Protein AF-A0A7S0L2D3-F1 (afdb_monomer_lite)

Secondary structure (DSSP, 8-state):
----PPP------------TT--EEEEEE-TTS-EEEEETTS-EEEEEEEEEEETTEEEEEEEEEE-S-HHHHHHHHHHHHHHS----EEEEEEETTTTEEEEEETT-EEEEEE--TTS---EEEEEEE-

pLDDT: mean 90.32, std 10.02, range [46.34, 98.44]

Structure (mmCIF, N/CA/C/O backbone):
data_AF-A0A7S0L2D3-F1
#
_entry.id   AF-A0A7S0L2D3-F1
#
loop_
_atom_site.group_PDB
_atom_site.id
_atom_site.type_symbol
_atom_site.label_atom_id
_atom_site.label_alt_id
_atom_site.label_comp_id
_atom_site.label_asym_id
_atom_site.label_entity_id
_atom_site.label_seq_id
_atom_site.pdbx_PDB_ins_code
_atom_site.Cartn_x
_atom_site.Cartn_y
_atom_site.Cartn_z
_atom_site.occupancy
_atom_site.B_iso_or_equiv
_atom_site.auth_seq_id
_atom_site.auth_comp_id
_atom_site.auth_asym_id
_atom_site.auth_atom_id
_atom_site.pdbx_PDB_model_num
ATOM 1 N N . GLU A 1 1 ? -43.409 -7.067 -0.674 1.00 46.34 1 GLU A N 1
ATOM 2 C CA . GLU A 1 1 ? -42.570 -6.628 0.458 1.00 46.34 1 GLU A CA 1
ATOM 3 C C . GLU A 1 1 ? -41.409 -5.848 -0.132 1.00 46.34 1 GLU A C 1
ATOM 5 O O . GLU A 1 1 ? -40.739 -6.359 -1.021 1.00 46.34 1 GLU A O 1
ATOM 10 N N . GLY A 1 2 ? -41.349 -4.551 0.170 1.00 52.16 2 GLY A N 1
ATOM 11 C CA . GLY A 1 2 ? -40.521 -3.585 -0.552 1.00 52.16 2 GLY A CA 1
ATOM 12 C C . GLY A 1 2 ? -39.049 -3.715 -0.184 1.00 52.16 2 GLY A C 1
ATOM 13 O O . GLY A 1 2 ? -38.714 -3.786 0.992 1.00 52.16 2 GLY A O 1
ATOM 14 N N . ASN A 1 3 ? -38.192 -3.745 -1.200 1.00 60.91 3 ASN A N 1
ATOM 15 C CA . ASN A 1 3 ? -36.746 -3.676 -1.053 1.00 60.91 3 ASN A CA 1
ATOM 16 C C . ASN A 1 3 ? -36.384 -2.262 -0.571 1.00 60.91 3 ASN A C 1
ATOM 18 O O . ASN A 1 3 ? -36.368 -1.321 -1.367 1.00 60.91 3 ASN A O 1
ATOM 22 N N . GLU A 1 4 ? -36.194 -2.095 0.736 1.00 70.94 4 GLU A N 1
ATOM 23 C CA . GLU A 1 4 ? -35.686 -0.859 1.324 1.00 70.94 4 GLU A CA 1
ATOM 24 C C . GLU A 1 4 ? -34.256 -0.670 0.802 1.00 70.94 4 GLU A C 1
ATOM 26 O O . GLU A 1 4 ? -33.350 -1.439 1.124 1.00 70.94 4 GLU A O 1
ATOM 31 N N . LEU A 1 5 ? -34.069 0.283 -0.115 1.00 73.69 5 LEU A N 1
ATOM 32 C CA . LEU A 1 5 ? -32.747 0.614 -0.636 1.00 73.69 5 LEU A CA 1
ATOM 33 C C . LEU A 1 5 ? -31.887 1.055 0.550 1.00 73.69 5 LEU A C 1
ATOM 35 O O . LEU A 1 5 ? -32.225 2.034 1.212 1.00 73.69 5 LEU A O 1
ATOM 39 N N . ALA A 1 6 ? -30.800 0.329 0.817 1.00 80.94 6 ALA A N 1
ATOM 40 C CA . ALA A 1 6 ? -29.853 0.699 1.859 1.00 80.94 6 ALA A CA 1
ATOM 41 C C . ALA A 1 6 ? -29.413 2.158 1.647 1.00 80.94 6 ALA A C 1
ATOM 43 O O . ALA A 1 6 ? -28.873 2.504 0.592 1.00 80.94 6 ALA A O 1
ATOM 44 N N . SER A 1 7 ? -29.683 3.021 2.627 1.00 89.88 7 SER A N 1
ATOM 45 C CA . SER A 1 7 ? -29.253 4.415 2.593 1.00 89.88 7 SER A CA 1
ATOM 46 C C . SER A 1 7 ? -27.736 4.486 2.763 1.00 89.88 7 SER A C 1
ATOM 48 O O . SER A 1 7 ? -27.175 3.869 3.668 1.00 89.88 7 SER A O 1
ATOM 50 N N . LEU A 1 8 ? -27.061 5.231 1.884 1.00 91.06 8 LEU A N 1
ATOM 51 C CA . LEU A 1 8 ? -25.625 5.487 1.976 1.00 91.06 8 LEU A CA 1
ATOM 52 C C . LEU A 1 8 ? -25.390 6.873 2.581 1.00 91.06 8 LEU A C 1
ATOM 54 O O . LEU A 1 8 ? -25.565 7.880 1.896 1.00 91.06 8 LEU A O 1
ATOM 58 N N . ASP A 1 9 ? -24.940 6.908 3.835 1.00 94.00 9 ASP A N 1
ATOM 59 C CA . ASP A 1 9 ? -24.582 8.147 4.527 1.00 94.00 9 ASP A CA 1
ATOM 60 C C . ASP A 1 9 ? -23.069 8.393 4.468 1.00 94.00 9 ASP A C 1
ATOM 62 O O . ASP A 1 9 ? -22.263 7.599 4.960 1.00 94.00 9 ASP A O 1
ATOM 66 N N . ILE A 1 10 ? -22.669 9.521 3.881 1.00 94.81 10 ILE A N 1
ATOM 67 C CA . ILE A 1 10 ? -21.263 9.897 3.694 1.00 94.81 10 ILE A CA 1
ATOM 68 C C . ILE A 1 10 ? -20.897 10.999 4.688 1.00 94.81 10 ILE A C 1
ATOM 70 O O . ILE A 1 10 ? -21.539 12.046 4.729 1.00 94.81 10 ILE A O 1
ATOM 74 N N . HIS A 1 11 ? -19.826 10.779 5.451 1.00 95.12 11 HIS A N 1
ATOM 75 C CA . HIS A 1 11 ? -19.330 11.723 6.449 1.00 95.12 11 HIS A CA 1
ATOM 76 C C . HIS A 1 11 ? -17.885 12.115 6.149 1.00 95.12 11 HIS A C 1
ATOM 78 O O . HIS A 1 11 ? -17.019 11.258 5.964 1.00 95.12 11 HIS A O 1
ATOM 84 N N . GLU A 1 12 ? -17.604 13.417 6.148 1.00 94.06 12 GLU A N 1
ATOM 85 C CA . GLU A 1 12 ? -16.234 13.906 6.050 1.00 94.06 12 GLU A CA 1
ATOM 86 C C . GLU A 1 12 ? -15.462 13.581 7.337 1.00 94.06 12 GLU A C 1
ATOM 88 O O . GLU A 1 12 ? -15.832 13.984 8.441 1.00 94.06 12 GLU A O 1
ATOM 93 N N . THR A 1 13 ? -14.354 12.852 7.201 1.00 92.81 13 THR A N 1
ATOM 94 C CA . THR A 1 13 ? -13.538 12.430 8.348 1.00 92.81 13 THR A CA 1
ATOM 95 C C . THR A 1 13 ? -12.480 13.462 8.737 1.00 92.81 13 THR A C 1
ATOM 97 O O . THR A 1 13 ? -11.975 13.434 9.861 1.00 92.81 13 THR A O 1
ATOM 100 N N . GLY A 1 14 ? -12.124 14.379 7.831 1.00 93.50 14 GLY A N 1
ATOM 101 C CA . GLY A 1 14 ? -11.027 15.336 7.996 1.00 93.50 14 GLY A CA 1
ATOM 102 C C . GLY A 1 14 ? -9.623 14.711 7.974 1.00 93.50 14 GLY A C 1
ATOM 103 O O . GLY A 1 14 ? -8.656 15.391 8.311 1.00 93.50 14 GLY A O 1
ATOM 104 N N . PHE A 1 15 ? -9.481 13.428 7.618 1.00 96.00 15 PHE A N 1
ATOM 105 C CA . PHE A 1 15 ? -8.170 12.820 7.380 1.00 96.00 15 PHE A CA 1
ATOM 106 C C . PHE A 1 15 ? -7.670 13.193 5.988 1.00 96.00 15 PHE A C 1
ATOM 108 O O . PHE A 1 15 ? -8.330 12.917 4.991 1.00 96.00 15 PHE A O 1
ATOM 115 N N . SER A 1 16 ? -6.484 13.795 5.915 1.00 95.06 16 SER A N 1
ATOM 116 C CA . SER A 1 16 ? -5.866 14.177 4.648 1.00 95.06 16 SER A CA 1
ATOM 117 C C . SER A 1 16 ? -4.347 14.144 4.752 1.00 95.06 16 SER A C 1
ATOM 119 O O . SER A 1 16 ? -3.780 14.456 5.799 1.00 95.06 16 SER A O 1
ATOM 121 N N . VAL A 1 17 ? -3.698 13.757 3.659 1.00 96.75 17 VAL A N 1
ATOM 122 C CA . VAL A 1 17 ? -2.250 13.826 3.476 1.00 96.75 17 VAL A CA 1
ATOM 123 C C . VAL A 1 17 ? -1.960 14.148 2.014 1.00 96.75 17 VAL A C 1
ATOM 125 O O . VAL A 1 17 ? -2.689 13.711 1.123 1.00 96.75 17 VAL A O 1
ATOM 128 N N . ALA A 1 18 ? -0.908 14.924 1.761 1.00 96.19 18 ALA A N 1
ATOM 129 C CA . ALA A 1 18 ? -0.506 15.256 0.404 1.00 96.19 18 ALA A CA 1
ATOM 130 C C . ALA A 1 18 ? -0.094 13.995 -0.376 1.00 96.19 18 ALA A C 1
ATOM 132 O O . ALA A 1 18 ? 0.530 13.073 0.160 1.00 96.19 18 ALA A O 1
ATOM 133 N N . SER A 1 19 ? -0.409 13.970 -1.671 1.00 93.56 19 SER A N 1
ATOM 134 C CA . SER A 1 19 ? 0.092 12.938 -2.579 1.00 93.56 19 SER A CA 1
ATOM 135 C C . SER A 1 19 ? 1.544 13.181 -2.996 1.00 93.56 19 SER A C 1
ATOM 137 O O . SER A 1 19 ? 2.157 12.278 -3.551 1.00 93.56 19 SER A O 1
ATOM 139 N N . ASP A 1 20 ? 2.127 14.340 -2.676 1.00 92.88 20 ASP A N 1
ATOM 140 C CA . ASP A 1 20 ? 3.495 14.745 -3.039 1.00 92.88 20 ASP A CA 1
ATOM 141 C C . ASP A 1 20 ? 3.772 14.614 -4.548 1.00 92.88 20 ASP A C 1
ATOM 143 O O . ASP A 1 20 ? 4.805 14.092 -4.956 1.00 92.88 20 ASP A O 1
ATOM 147 N N . ASN A 1 21 ? 2.816 15.048 -5.380 1.00 90.31 21 ASN A N 1
ATOM 148 C CA . ASN A 1 21 ? 2.828 14.923 -6.847 1.00 90.31 21 ASN A CA 1
ATOM 149 C C . ASN A 1 21 ? 2.851 13.483 -7.392 1.00 90.31 21 ASN A C 1
ATOM 151 O O . ASN A 1 21 ? 2.983 13.290 -8.600 1.00 90.31 21 ASN A O 1
ATOM 155 N N . VAL A 1 22 ? 2.669 12.473 -6.540 1.00 91.19 22 VAL A N 1
ATOM 156 C CA . VAL A 1 22 ? 2.497 11.087 -6.982 1.00 91.19 22 VAL A CA 1
ATOM 157 C C . VAL A 1 22 ? 1.070 10.901 -7.484 1.00 91.19 22 VAL A C 1
ATOM 159 O O . VAL A 1 22 ? 0.107 11.191 -6.767 1.00 91.19 22 VAL A O 1
ATOM 162 N N . ASN A 1 23 ? 0.921 10.372 -8.696 1.00 93.25 23 ASN A N 1
ATOM 163 C CA . ASN A 1 23 ? -0.372 9.900 -9.173 1.00 93.25 23 ASN A CA 1
ATOM 164 C C . ASN A 1 23 ? -0.633 8.521 -8.551 1.00 93.25 23 ASN A C 1
ATOM 166 O O . ASN A 1 23 ? -0.113 7.516 -9.036 1.00 93.25 23 ASN A O 1
ATOM 170 N N . LEU A 1 24 ? -1.369 8.486 -7.437 1.00 95.50 24 LEU A N 1
ATOM 171 C CA . LEU A 1 24 ? -1.781 7.245 -6.777 1.00 95.50 24 LEU A CA 1
ATOM 172 C C . LEU A 1 24 ? -2.888 6.582 -7.603 1.00 95.50 24 LEU A C 1
ATOM 174 O O . LEU A 1 24 ? -3.932 7.187 -7.832 1.00 95.50 24 LEU A O 1
ATOM 178 N N . ILE A 1 25 ? -2.664 5.344 -8.038 1.00 94.88 25 ILE A N 1
ATOM 179 C CA . ILE A 1 25 ? -3.529 4.666 -9.015 1.00 94.88 25 ILE A CA 1
ATOM 180 C C . ILE A 1 25 ? -4.387 3.556 -8.408 1.00 94.88 25 ILE A C 1
ATOM 182 O O . ILE A 1 25 ? -5.437 3.227 -8.957 1.00 94.88 25 ILE A O 1
ATOM 186 N N . LYS A 1 26 ? -3.962 2.969 -7.283 1.00 97.38 26 LYS A N 1
ATOM 187 C CA . LYS A 1 26 ? -4.700 1.895 -6.614 1.00 97.38 26 LYS A CA 1
ATOM 188 C C . LYS A 1 26 ? -4.532 1.967 -5.104 1.00 97.38 26 LYS A C 1
ATOM 190 O O . LYS A 1 26 ? -3.474 2.348 -4.600 1.00 97.38 26 LYS A O 1
ATOM 195 N N . ALA A 1 27 ? -5.589 1.577 -4.398 1.00 97.75 27 ALA A N 1
ATOM 196 C CA . ALA A 1 27 ? -5.608 1.395 -2.957 1.00 97.75 27 ALA A CA 1
ATOM 197 C C . ALA A 1 27 ? -6.322 0.084 -2.605 1.00 97.75 27 ALA A C 1
ATOM 199 O O . ALA A 1 27 ? -7.312 -0.271 -3.246 1.00 97.75 27 ALA A O 1
ATOM 200 N N . VAL A 1 28 ? -5.835 -0.621 -1.585 1.00 98.25 28 VAL A N 1
ATOM 201 C CA . VAL A 1 28 ? -6.485 -1.812 -1.017 1.00 98.25 28 VAL A CA 1
ATOM 202 C C . VAL A 1 28 ? -6.517 -1.719 0.503 1.00 98.25 28 VAL A C 1
ATOM 204 O O . VAL A 1 28 ? -5.578 -1.217 1.122 1.00 98.25 28 VAL A O 1
ATOM 207 N N . GLY A 1 29 ? -7.613 -2.192 1.094 1.00 97.12 29 GLY A N 1
ATOM 208 C CA . GLY A 1 29 ? -7.810 -2.239 2.540 1.00 97.12 29 GLY A CA 1
ATOM 209 C C . GLY A 1 29 ? -7.626 -3.650 3.098 1.00 97.12 29 GLY A C 1
ATOM 210 O O . GLY A 1 29 ? -7.981 -4.622 2.433 1.00 97.12 29 GLY A O 1
ATOM 211 N N . SER A 1 30 ? -7.106 -3.765 4.319 1.00 95.94 30 SER A N 1
ATOM 212 C CA . SER A 1 30 ? -7.152 -5.005 5.101 1.00 95.94 30 SER A CA 1
ATOM 213 C C . SER A 1 30 ? -8.422 -5.085 5.950 1.00 95.94 30 SER A C 1
ATOM 215 O O . SER A 1 30 ? -9.063 -4.073 6.236 1.00 95.94 30 SER A O 1
ATOM 217 N N . GLY A 1 31 ? -8.742 -6.288 6.437 1.00 92.50 31 GLY A N 1
ATOM 218 C CA . GLY A 1 31 ? -9.802 -6.477 7.435 1.00 92.50 31 GLY A CA 1
ATOM 219 C C . GLY A 1 31 ? -9.536 -5.757 8.767 1.00 92.50 31 GLY A C 1
ATOM 220 O O . GLY A 1 31 ? -10.483 -5.464 9.490 1.00 92.50 31 GLY A O 1
ATOM 221 N N . SER A 1 32 ? -8.274 -5.420 9.070 1.00 92.62 32 SER A N 1
ATOM 222 C CA . SER A 1 32 ? -7.890 -4.608 10.237 1.00 92.62 32 SER A CA 1
ATOM 223 C C . SER A 1 32 ? -7.969 -3.093 9.994 1.00 92.62 32 SER A C 1
ATOM 225 O O . SER A 1 32 ? -7.723 -2.309 10.907 1.00 92.62 32 SER A O 1
ATOM 227 N N . GLY A 1 33 ? -8.335 -2.657 8.782 1.00 94.75 33 GLY A N 1
ATOM 228 C CA . GLY A 1 33 ? -8.452 -1.241 8.419 1.00 94.75 33 GLY A CA 1
ATOM 229 C C . GLY A 1 33 ? -7.156 -0.602 7.913 1.00 94.75 33 GLY A C 1
ATOM 230 O O . GLY A 1 33 ? -7.121 0.599 7.659 1.00 94.75 33 GLY A O 1
ATOM 231 N N . ARG A 1 34 ? -6.078 -1.368 7.716 1.00 97.25 34 ARG A N 1
ATOM 232 C CA . ARG A 1 34 ? -4.859 -0.846 7.077 1.00 97.25 34 ARG A CA 1
ATOM 233 C C . ARG A 1 34 ? -5.143 -0.537 5.613 1.00 97.25 34 ARG A C 1
ATOM 235 O O . ARG A 1 34 ? -5.856 -1.290 4.957 1.00 97.25 34 ARG A O 1
ATOM 2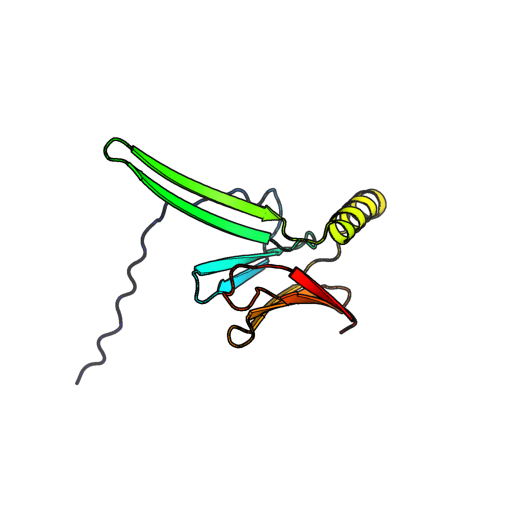42 N N . ILE A 1 35 ? -4.557 0.537 5.090 1.00 98.00 35 ILE A N 1
ATOM 243 C CA . ILE A 1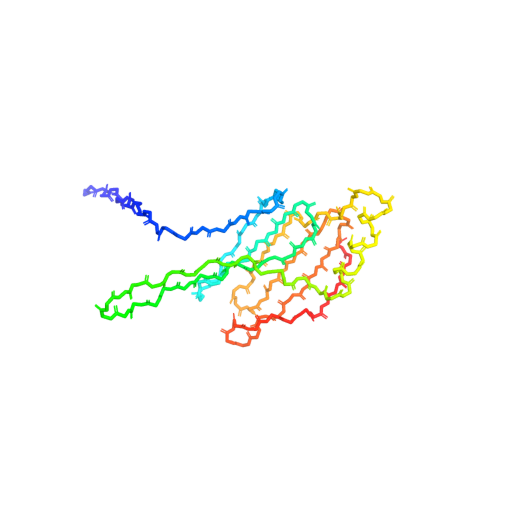 35 ? -4.732 0.952 3.694 1.00 98.00 35 ILE A CA 1
ATOM 244 C C . ILE A 1 35 ? -3.364 0.992 3.022 1.00 98.00 35 ILE A C 1
ATOM 246 O O . ILE A 1 35 ? -2.491 1.769 3.416 1.00 98.00 35 ILE A O 1
ATOM 250 N N . PHE A 1 36 ? -3.192 0.180 1.984 1.00 98.44 36 PHE A N 1
ATOM 251 C CA . PHE A 1 36 ? -2.011 0.188 1.126 1.00 98.44 36 PHE A CA 1
ATOM 252 C C . PHE A 1 36 ? -2.331 0.884 -0.184 1.00 98.44 36 PHE A C 1
ATOM 254 O O . PHE A 1 36 ? -3.441 0.758 -0.695 1.00 98.44 36 PHE A O 1
ATOM 261 N N . MET A 1 37 ? -1.365 1.618 -0.725 1.00 98.19 37 MET A N 1
ATOM 262 C CA . MET A 1 37 ? -1.533 2.404 -1.944 1.00 98.19 37 MET A CA 1
ATOM 263 C C . MET A 1 37 ? -0.294 2.290 -2.824 1.00 98.19 37 MET A C 1
ATOM 265 O O . MET A 1 37 ? 0.816 2.095 -2.322 1.00 98.19 37 MET A O 1
ATOM 269 N N . CYS A 1 38 ? -0.471 2.467 -4.125 1.00 96.50 38 CYS A N 1
ATOM 270 C CA . CYS A 1 38 ? 0.624 2.539 -5.083 1.00 96.50 38 CYS A CA 1
ATOM 271 C C . CYS A 1 38 ? 0.367 3.619 -6.134 1.00 96.50 38 CYS A C 1
ATOM 273 O O . CYS A 1 38 ? -0.769 4.071 -6.316 1.00 96.50 38 CYS A O 1
ATOM 275 N N . GLY A 1 39 ? 1.430 4.044 -6.811 1.00 92.38 39 GLY A N 1
ATOM 276 C CA . GLY A 1 39 ? 1.363 5.087 -7.822 1.00 92.38 39 GLY A CA 1
ATOM 277 C C . GLY A 1 39 ? 2.383 4.927 -8.940 1.00 92.38 39 GLY A C 1
ATOM 278 O O . GLY A 1 39 ? 3.113 3.937 -9.038 1.00 92.38 39 GLY A O 1
ATOM 279 N N . ASN A 1 40 ? 2.429 5.953 -9.785 1.00 91.19 40 ASN A N 1
ATOM 280 C CA . ASN A 1 40 ? 3.323 6.034 -10.939 1.00 91.19 40 ASN A CA 1
ATOM 281 C C . ASN A 1 40 ? 4.811 6.239 -10.601 1.00 91.19 40 ASN A C 1
ATOM 283 O O . ASN A 1 40 ? 5.629 6.345 -11.507 1.00 91.19 40 ASN A O 1
ATOM 287 N N . ASP A 1 41 ? 5.162 6.306 -9.320 1.00 89.25 41 ASP A N 1
ATOM 288 C CA . ASP A 1 41 ? 6.522 6.515 -8.822 1.00 89.25 41 ASP A CA 1
ATOM 289 C C . ASP A 1 41 ? 7.233 5.213 -8.416 1.00 89.25 41 ASP A C 1
ATOM 291 O O . ASP A 1 41 ? 8.372 5.248 -7.948 1.00 89.25 41 ASP A O 1
ATOM 295 N N . GLY A 1 42 ? 6.563 4.069 -8.575 1.00 89.69 42 GLY A N 1
ATOM 296 C CA . GLY A 1 42 ? 7.127 2.757 -8.263 1.00 89.69 42 GLY A CA 1
ATOM 297 C C . GLY A 1 42 ? 7.200 2.433 -6.773 1.00 89.69 42 GLY A C 1
ATOM 298 O O . GLY A 1 42 ? 7.840 1.455 -6.386 1.00 89.69 42 GLY A O 1
ATOM 299 N N . PHE A 1 43 ? 6.556 3.224 -5.908 1.00 92.94 43 PHE A N 1
ATOM 300 C CA . PHE A 1 43 ? 6.603 3.001 -4.467 1.00 92.94 43 PHE A CA 1
ATOM 301 C C . PHE A 1 43 ? 5.311 2.412 -3.899 1.00 92.94 43 PHE A C 1
ATOM 303 O O . PHE A 1 43 ? 4.194 2.817 -4.220 1.00 92.94 43 PHE A O 1
ATOM 310 N N . LEU A 1 44 ? 5.491 1.466 -2.972 1.00 96.06 44 LEU A N 1
ATOM 311 C CA . LEU A 1 44 ? 4.436 0.979 -2.094 1.00 96.06 44 LEU A CA 1
ATOM 312 C C . LEU A 1 44 ? 4.294 1.929 -0.901 1.00 96.06 44 LEU A C 1
ATOM 314 O O . LEU A 1 44 ? 5.263 2.202 -0.182 1.00 96.06 44 LEU A O 1
ATOM 318 N N . TYR A 1 45 ? 3.069 2.371 -0.649 1.00 97.31 45 TYR A N 1
ATOM 319 C CA . TYR A 1 45 ? 2.701 3.245 0.454 1.00 97.31 45 TYR A CA 1
ATOM 320 C C . TYR A 1 45 ? 1.714 2.574 1.403 1.00 97.31 45 TYR A C 1
ATOM 322 O O . TYR A 1 45 ? 0.927 1.718 1.011 1.00 97.31 45 TYR A O 1
ATOM 330 N N . GLU A 1 46 ? 1.724 3.019 2.653 1.00 97.94 46 GLU A N 1
ATOM 331 C CA . GLU A 1 46 ? 0.677 2.739 3.631 1.00 97.94 46 GLU A CA 1
ATOM 332 C C . GLU A 1 46 ? 0.134 4.062 4.176 1.00 97.94 46 GLU A C 1
ATOM 334 O O . GLU A 1 46 ? 0.914 4.938 4.573 1.00 97.94 46 GLU A O 1
ATOM 339 N N . LEU A 1 47 ? -1.191 4.213 4.178 1.00 97.94 47 LEU A N 1
ATOM 340 C CA . LEU A 1 47 ? -1.874 5.353 4.775 1.00 97.94 47 LEU A CA 1
ATOM 341 C C . LEU A 1 47 ? -2.137 5.053 6.250 1.00 97.94 47 LEU A C 1
ATOM 343 O O . LEU A 1 47 ? -2.998 4.248 6.597 1.00 97.94 47 LEU A O 1
ATOM 347 N N . LEU A 1 48 ? -1.381 5.708 7.122 1.00 97.62 48 LEU A N 1
ATOM 348 C CA . LEU A 1 48 ? -1.556 5.612 8.563 1.00 97.62 48 LEU A CA 1
ATOM 349 C C . LEU A 1 48 ? -2.479 6.732 9.017 1.00 97.62 48 LEU A C 1
ATOM 351 O O . LEU A 1 48 ? -2.151 7.902 8.832 1.00 97.62 48 LEU A O 1
ATOM 355 N N . TYR A 1 49 ? -3.596 6.386 9.641 1.00 96.94 49 TYR A N 1
ATOM 356 C CA . TYR A 1 49 ? -4.542 7.354 10.177 1.00 96.94 49 TYR A CA 1
ATOM 357 C C . TYR A 1 49 ? -4.873 7.018 11.631 1.00 96.94 49 TYR A C 1
ATOM 359 O O . TYR A 1 49 ? -4.974 5.853 12.009 1.00 96.94 49 TYR A O 1
ATOM 367 N N . SER A 1 50 ? -5.006 8.035 12.479 1.00 95.44 50 SER A N 1
ATOM 368 C CA . SER A 1 50 ? -5.433 7.837 13.866 1.00 95.44 50 SER A CA 1
ATOM 369 C C . SER A 1 50 ? -6.109 9.075 14.438 1.00 95.44 50 SER A C 1
ATOM 371 O O . SER A 1 50 ? -5.794 10.206 14.064 1.00 95.44 50 SER A O 1
ATOM 373 N N . GLN A 1 51 ? -7.031 8.861 15.373 1.00 93.75 51 GLN A N 1
ATOM 374 C CA . GLN A 1 51 ? -7.681 9.920 16.132 1.00 93.75 51 GLN A CA 1
ATOM 375 C C . GLN A 1 51 ? -7.468 9.670 17.621 1.00 93.75 51 GLN A C 1
ATOM 377 O O . GLN A 1 51 ? -7.887 8.649 18.157 1.00 93.75 51 GLN A O 1
ATOM 382 N N . LEU A 1 52 ? -6.839 10.628 18.293 1.00 92.12 52 LEU A N 1
ATOM 383 C CA . LEU A 1 52 ? -6.668 10.629 19.737 1.00 92.12 52 LEU A CA 1
ATOM 384 C C . LEU A 1 52 ? -7.558 11.714 20.341 1.00 92.12 52 LEU A C 1
ATOM 386 O O . LEU A 1 52 ? -7.248 12.904 20.256 1.00 92.12 52 LEU A O 1
ATOM 390 N N . ALA A 1 53 ? -8.665 11.299 20.953 1.00 90.38 53 ALA A N 1
ATOM 391 C CA . ALA A 1 53 ? -9.534 12.189 21.710 1.00 90.38 53 ALA A CA 1
ATOM 392 C C . ALA A 1 53 ? -8.997 12.364 23.139 1.00 90.38 53 ALA A C 1
ATOM 394 O O . ALA A 1 53 ? -8.763 11.397 23.862 1.00 90.38 53 ALA A O 1
ATOM 395 N N . ARG A 1 54 ? -8.808 13.614 23.552 1.00 89.94 54 ARG A N 1
ATOM 396 C CA . ARG A 1 54 ? -8.521 14.035 24.929 1.00 89.94 54 ARG A CA 1
ATOM 397 C C . ARG A 1 54 ? -9.648 14.964 25.364 1.00 89.94 54 ARG A C 1
ATOM 399 O O . ARG A 1 54 ? -10.266 15.612 24.524 1.00 89.94 54 ARG A O 1
ATOM 406 N N . TRP A 1 55 ? -9.896 15.079 26.667 1.00 91.44 55 TRP A N 1
ATOM 407 C CA . TRP A 1 55 ? -11.051 15.846 27.153 1.00 91.44 55 TRP A CA 1
ATOM 408 C C . TRP A 1 55 ? -11.047 17.331 26.751 1.00 91.44 55 TRP A C 1
ATOM 410 O O . TRP A 1 55 ? -12.113 17.923 26.646 1.00 91.44 55 TRP A O 1
ATOM 420 N N . TRP A 1 56 ? -9.879 17.923 26.479 1.00 91.75 56 TRP A N 1
ATOM 421 C CA . TRP A 1 56 ? -9.753 19.303 25.990 1.00 91.75 56 TRP A CA 1
ATOM 422 C C . TRP A 1 56 ? -9.444 19.425 24.490 1.00 91.75 56 TRP A C 1
ATOM 424 O O . TRP A 1 56 ? -9.413 20.539 23.975 1.00 91.75 56 TRP A O 1
ATOM 434 N N . HIS A 1 57 ? -9.130 18.333 23.785 1.00 89.62 57 HIS A N 1
ATOM 435 C CA . HIS A 1 57 ? -8.661 18.409 22.397 1.00 89.62 57 HIS A CA 1
ATOM 436 C C . HIS A 1 57 ? -8.721 17.059 21.685 1.00 89.62 57 HIS A C 1
ATOM 438 O O . HIS A 1 57 ? -8.376 16.030 22.260 1.00 89.62 57 HIS A O 1
ATOM 444 N N . THR A 1 58 ? -9.049 17.066 20.395 1.00 88.94 58 THR A N 1
ATOM 445 C CA . THR A 1 58 ? -8.951 15.882 19.534 1.00 88.94 58 THR A CA 1
ATOM 446 C C . THR A 1 58 ? -7.826 16.067 18.527 1.00 88.94 58 THR A C 1
ATOM 448 O O . THR A 1 58 ? -7.852 17.006 17.739 1.00 88.94 58 THR A O 1
ATOM 451 N N . THR A 1 59 ? -6.853 15.159 18.521 1.00 90.38 59 THR A N 1
ATOM 452 C CA . THR A 1 59 ? -5.766 15.157 17.535 1.00 90.38 59 THR A CA 1
ATOM 453 C C . THR A 1 59 ? -6.044 14.106 16.472 1.00 90.38 59 THR A C 1
ATOM 455 O O . THR A 1 59 ? -6.197 12.930 16.797 1.00 90.38 59 THR A O 1
ATOM 458 N N . LYS A 1 60 ? -6.080 14.515 15.203 1.00 93.38 60 LYS A N 1
ATOM 459 C CA . LYS A 1 60 ? -6.132 13.609 14.051 1.00 93.38 60 LYS A CA 1
ATOM 460 C C . LYS A 1 60 ? -4.756 13.556 13.398 1.00 93.38 60 LYS A C 1
ATOM 462 O O . LYS A 1 60 ? -4.115 14.590 13.232 1.00 93.38 60 LYS A O 1
ATOM 467 N N . THR A 1 61 ? -4.299 12.364 13.037 1.00 95.31 61 THR A N 1
ATOM 468 C CA . THR A 1 61 ? -3.069 12.167 12.265 1.00 95.31 61 THR A CA 1
ATOM 469 C C . THR A 1 61 ? -3.391 11.384 11.003 1.00 95.31 61 THR A C 1
ATOM 471 O O . THR A 1 61 ? -4.222 10.479 11.036 1.00 95.31 61 THR A O 1
ATOM 474 N N . CYS A 1 62 ? -2.767 11.766 9.893 1.00 96.94 62 CYS A N 1
ATOM 475 C CA . CYS A 1 62 ? -2.860 11.083 8.611 1.00 96.94 62 CYS A CA 1
ATOM 476 C C . CYS A 1 62 ? -1.493 11.194 7.932 1.00 96.94 62 CYS A C 1
ATOM 478 O O . CYS A 1 62 ? -0.991 12.300 7.730 1.00 96.94 62 CYS A O 1
ATOM 480 N N . VAL A 1 63 ? -0.845 10.065 7.659 1.00 97.12 63 VAL A N 1
ATOM 481 C CA . VAL A 1 63 ? 0.533 10.012 7.164 1.00 97.12 63 VAL A CA 1
ATOM 482 C C . VAL A 1 63 ? 0.632 8.993 6.039 1.00 97.12 63 VAL A C 1
ATOM 484 O O . VAL A 1 63 ? 0.304 7.823 6.219 1.00 97.12 63 VAL A O 1
ATOM 487 N N . LYS A 1 64 ? 1.167 9.422 4.895 1.00 96.62 64 LYS A N 1
ATOM 488 C CA . LYS A 1 64 ? 1.558 8.550 3.787 1.00 96.62 64 LYS A CA 1
ATOM 489 C C . LYS A 1 64 ? 2.969 8.029 4.057 1.00 96.62 64 LYS A C 1
ATOM 491 O O . LYS A 1 64 ? 3.949 8.763 3.937 1.00 96.62 64 LYS A O 1
ATOM 496 N N . ARG A 1 65 ? 3.097 6.763 4.449 1.00 96.00 65 ARG A N 1
ATOM 497 C CA . ARG A 1 65 ? 4.389 6.142 4.775 1.00 96.00 65 ARG A CA 1
ATOM 498 C C . ARG A 1 65 ? 4.889 5.300 3.607 1.00 96.00 65 ARG A C 1
ATOM 500 O O . ARG A 1 65 ? 4.241 4.329 3.237 1.00 96.00 65 ARG A O 1
ATOM 507 N N . ASN A 1 66 ? 6.069 5.614 3.068 1.00 94.38 66 ASN A N 1
ATOM 508 C CA . ASN A 1 66 ? 6.718 4.762 2.065 1.00 94.38 66 ASN A CA 1
ATOM 509 C C . ASN A 1 66 ? 7.195 3.449 2.718 1.00 94.38 66 ASN A C 1
ATOM 511 O O . ASN A 1 66 ? 7.991 3.453 3.666 1.00 94.38 66 ASN A O 1
ATOM 515 N N . ARG A 1 67 ? 6.685 2.328 2.211 1.00 94.75 67 ARG A N 1
ATOM 516 C CA . ARG A 1 67 ? 6.934 0.962 2.682 1.00 94.75 67 ARG A CA 1
ATOM 517 C C . ARG A 1 67 ? 7.791 0.129 1.723 1.00 94.75 67 ARG A C 1
ATOM 519 O O . ARG A 1 67 ? 8.079 -1.033 2.008 1.00 94.75 67 ARG A O 1
ATOM 526 N N . SER A 1 68 ? 8.267 0.732 0.641 1.00 89.94 68 SER A N 1
ATOM 527 C CA . SER A 1 68 ? 9.164 0.099 -0.325 1.00 89.94 68 SER A CA 1
ATOM 528 C C . SER A 1 68 ? 10.476 -0.340 0.333 1.00 89.94 68 SER A C 1
ATOM 530 O O . SER A 1 68 ? 10.981 0.294 1.281 1.00 89.94 68 SER A O 1
ATOM 532 N N . ARG A 1 69 ? 11.079 -1.426 -0.173 1.00 85.12 69 ARG A N 1
ATOM 533 C CA . ARG A 1 69 ? 12.351 -1.919 0.374 1.00 85.12 69 ARG A CA 1
ATOM 534 C C . ARG A 1 69 ? 13.417 -0.834 0.250 1.00 85.12 69 ARG A C 1
ATOM 536 O O . ARG A 1 69 ? 13.402 -0.027 -0.673 1.00 85.12 69 ARG A O 1
ATOM 543 N N . LYS A 1 70 ? 14.379 -0.812 1.177 1.00 80.25 70 LYS A N 1
ATOM 544 C CA . LYS A 1 70 ? 15.497 0.151 1.118 1.00 80.25 70 LYS A CA 1
ATOM 545 C C . LYS A 1 70 ? 16.266 0.052 -0.204 1.00 80.25 70 LYS A C 1
ATOM 547 O O . LYS A 1 70 ? 16.618 1.078 -0.768 1.00 80.25 70 LYS A O 1
ATOM 552 N N . ARG A 1 71 ? 16.485 -1.176 -0.693 1.00 75.44 71 ARG A N 1
ATOM 553 C CA . ARG A 1 71 ? 17.130 -1.433 -1.986 1.00 75.44 71 ARG A CA 1
ATOM 554 C C . ARG A 1 71 ? 16.328 -0.838 -3.139 1.00 75.44 71 ARG A C 1
ATOM 556 O O . ARG A 1 71 ? 16.909 -0.158 -3.967 1.00 75.44 71 ARG A O 1
ATOM 563 N N . ASP A 1 72 ? 15.018 -1.051 -3.151 1.00 76.50 72 ASP A N 1
ATOM 564 C CA . ASP A 1 72 ? 14.158 -0.570 -4.233 1.00 76.50 72 ASP A CA 1
ATOM 565 C C . ASP A 1 72 ? 14.092 0.964 -4.205 1.00 76.50 72 ASP A C 1
ATOM 567 O O . ASP A 1 72 ? 14.254 1.607 -5.231 1.00 76.50 72 ASP A O 1
ATOM 571 N N . ARG A 1 73 ? 14.032 1.580 -3.015 1.00 80.06 73 ARG A N 1
ATOM 572 C CA . ARG A 1 73 ? 14.198 3.038 -2.861 1.00 80.06 73 ARG A CA 1
ATOM 573 C C . ARG A 1 73 ? 15.518 3.556 -3.423 1.00 80.06 73 ARG A C 1
ATOM 575 O O . ARG A 1 73 ? 15.520 4.580 -4.095 1.00 80.06 73 ARG A O 1
ATOM 582 N N . ALA A 1 74 ? 16.626 2.864 -3.161 1.00 80.81 74 ALA A N 1
ATOM 583 C CA . ALA A 1 74 ? 17.923 3.231 -3.720 1.00 80.81 74 ALA A CA 1
ATOM 584 C C . ALA A 1 74 ? 17.953 3.062 -5.248 1.00 80.81 74 ALA A C 1
ATOM 586 O O . ALA A 1 74 ? 18.454 3.941 -5.941 1.00 80.81 74 ALA A O 1
ATOM 587 N N . TYR A 1 75 ? 17.377 1.977 -5.772 1.00 78.88 75 TYR A N 1
ATOM 588 C CA . TYR A 1 75 ? 17.248 1.745 -7.210 1.00 78.88 75 TYR A CA 1
ATOM 589 C C . TYR A 1 75 ? 16.437 2.855 -7.880 1.00 78.88 75 TYR A C 1
ATOM 591 O O . TYR A 1 75 ? 16.933 3.483 -8.808 1.00 78.88 75 TYR A O 1
ATOM 599 N N . HIS A 1 76 ? 15.247 3.162 -7.364 1.00 74.81 76 HIS A N 1
ATOM 600 C CA . HIS A 1 76 ? 14.400 4.223 -7.900 1.00 74.81 76 HIS A CA 1
ATOM 601 C C . HIS A 1 76 ? 15.060 5.600 -7.796 1.00 74.81 76 HIS A C 1
ATOM 603 O O . HIS A 1 76 ? 14.958 6.361 -8.744 1.00 74.81 76 HIS A O 1
ATOM 609 N N . PHE A 1 77 ? 15.800 5.900 -6.721 1.00 78.25 77 PHE A N 1
ATOM 610 C CA . PHE A 1 77 ? 16.573 7.145 -6.618 1.00 78.25 77 PHE A CA 1
ATOM 611 C C . PHE A 1 77 ? 17.645 7.259 -7.715 1.00 78.25 77 PHE A C 1
ATOM 613 O O . PHE A 1 77 ? 17.789 8.306 -8.347 1.00 78.25 77 PHE A O 1
ATOM 620 N N . VAL A 1 78 ? 18.385 6.175 -7.972 1.00 78.44 78 VAL A N 1
ATOM 621 C CA . VAL A 1 78 ? 19.403 6.146 -9.033 1.00 78.44 78 VAL A CA 1
ATOM 622 C C . VAL A 1 78 ? 18.748 6.226 -10.413 1.00 78.44 78 VAL A C 1
ATOM 624 O O . VAL A 1 78 ? 19.188 7.009 -11.248 1.00 78.44 78 VAL A O 1
ATOM 627 N N . MET A 1 79 ? 17.677 5.471 -10.657 1.00 72.94 79 MET A N 1
ATOM 628 C CA . MET A 1 79 ? 16.968 5.490 -11.939 1.00 72.94 79 MET A CA 1
ATOM 629 C C . MET A 1 79 ? 16.304 6.838 -12.210 1.00 72.94 79 MET A C 1
ATOM 631 O O . MET A 1 79 ? 16.428 7.342 -13.320 1.00 72.94 79 MET A O 1
ATOM 635 N N . SER A 1 80 ? 15.694 7.478 -11.208 1.00 71.56 80 SER A N 1
ATOM 636 C CA . SER A 1 80 ? 15.118 8.817 -11.368 1.00 71.56 80 SER A CA 1
ATOM 637 C C . SER A 1 80 ? 16.172 9.865 -11.720 1.00 71.56 80 SER A C 1
ATOM 639 O O . SER A 1 80 ? 15.876 10.789 -12.467 1.00 71.56 80 SER A O 1
ATOM 641 N N . ALA A 1 81 ? 17.406 9.709 -11.226 1.00 76.25 81 ALA A N 1
ATOM 642 C CA . ALA A 1 81 ? 18.506 10.614 -11.550 1.00 76.25 81 ALA A CA 1
ATOM 643 C C . ALA A 1 81 ? 19.051 10.427 -12.978 1.00 76.25 81 ALA 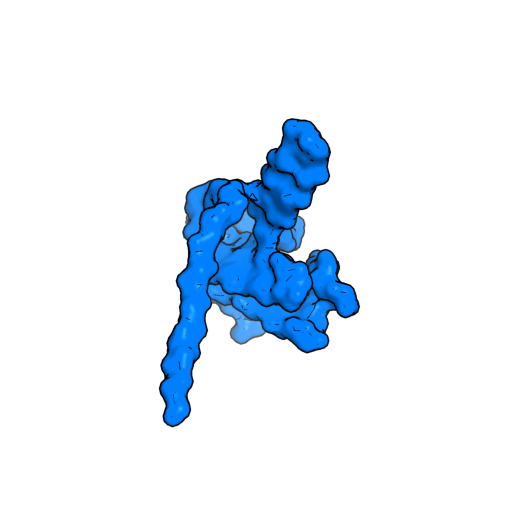A C 1
ATOM 645 O O . ALA A 1 81 ? 19.660 11.348 -13.513 1.00 76.25 81 ALA A O 1
ATOM 646 N N . ILE A 1 82 ? 18.866 9.246 -13.581 1.00 73.25 82 ILE A N 1
ATOM 647 C CA . ILE A 1 82 ? 19.432 8.901 -14.896 1.00 73.25 82 ILE A CA 1
ATOM 648 C C . ILE A 1 82 ? 18.383 8.985 -16.013 1.00 73.25 82 ILE A C 1
ATOM 650 O O . ILE A 1 82 ? 18.694 9.454 -17.103 1.00 73.25 82 ILE A O 1
ATOM 654 N N . TYR A 1 83 ? 17.160 8.520 -15.758 1.00 63.94 83 TYR A N 1
ATOM 655 C CA . TYR A 1 83 ? 16.147 8.268 -16.789 1.00 63.94 83 TYR A CA 1
ATOM 656 C C . TYR A 1 83 ? 14.842 9.045 -16.593 1.00 63.94 83 TYR A C 1
ATOM 658 O O . TYR A 1 83 ? 13.912 8.831 -17.364 1.00 63.94 83 TYR A O 1
ATOM 666 N N . GLU A 1 84 ? 14.730 9.876 -15.548 1.00 63.25 84 GLU A N 1
ATOM 667 C CA . GLU A 1 84 ? 13.481 10.554 -15.136 1.00 63.25 84 GLU A CA 1
ATOM 668 C C . GLU A 1 84 ? 12.259 9.615 -14.987 1.00 63.25 84 GLU A C 1
ATOM 670 O O . GLU A 1 84 ? 11.125 10.066 -14.856 1.00 63.25 84 GLU A O 1
ATOM 675 N N . CYS A 1 85 ? 12.472 8.297 -14.972 1.00 61.50 85 CYS A N 1
ATOM 676 C CA . CYS A 1 85 ? 11.421 7.293 -15.023 1.00 61.50 85 CYS A CA 1
ATOM 677 C C . CYS A 1 85 ? 11.644 6.268 -13.908 1.00 61.50 85 CYS A C 1
ATOM 679 O O . CYS A 1 85 ? 12.678 5.597 -13.854 1.00 61.50 85 CYS A O 1
ATOM 681 N N . ALA A 1 86 ? 10.67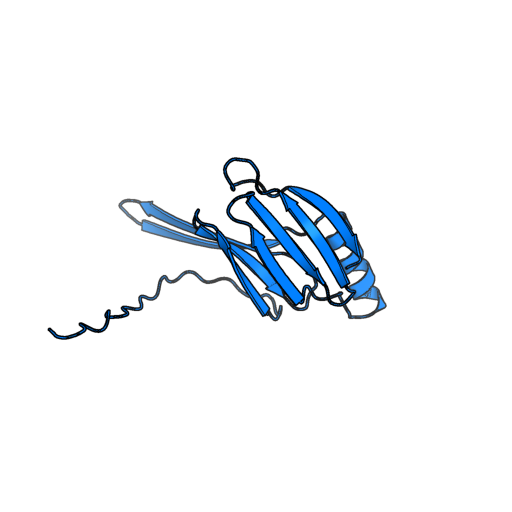5 6.166 -13.000 1.00 76.12 86 ALA A N 1
ATOM 682 C CA . ALA A 1 86 ? 10.551 5.040 -12.086 1.00 76.12 86 ALA A CA 1
ATOM 683 C C . ALA A 1 86 ? 9.630 3.993 -12.723 1.00 76.12 86 ALA A C 1
ATOM 685 O O . ALA A 1 86 ? 8.658 4.370 -13.366 1.00 76.12 86 ALA A O 1
ATOM 686 N N . ASP A 1 87 ? 9.918 2.703 -12.532 1.00 87.75 87 ASP A N 1
ATOM 687 C CA . ASP A 1 87 ? 9.013 1.610 -12.913 1.00 87.75 87 ASP A CA 1
ATOM 688 C C . ASP A 1 87 ? 7.734 1.660 -12.049 1.00 87.75 87 ASP A C 1
ATOM 690 O O . ASP A 1 87 ? 7.823 1.384 -10.849 1.00 87.75 87 ASP A O 1
ATOM 694 N N . PRO A 1 88 ? 6.564 2.047 -12.598 1.00 91.81 88 PRO A N 1
ATOM 695 C CA . PRO A 1 88 ? 5.326 2.191 -11.835 1.00 91.81 88 PRO A CA 1
ATOM 696 C C . PRO A 1 88 ? 4.857 0.871 -11.230 1.00 91.81 88 PRO A C 1
ATOM 698 O O . PRO A 1 88 ? 4.924 -0.163 -11.888 1.00 91.81 88 PRO A O 1
ATOM 701 N N . ILE A 1 89 ? 4.259 0.909 -10.036 1.00 95.06 89 ILE A N 1
ATOM 702 C CA . ILE A 1 89 ? 3.465 -0.224 -9.540 1.00 95.06 89 ILE A CA 1
ATOM 703 C C . ILE A 1 89 ? 2.056 -0.069 -10.106 1.00 95.06 89 ILE A C 1
ATOM 705 O O . ILE A 1 89 ? 1.331 0.828 -9.679 1.00 95.06 89 ILE A O 1
ATOM 709 N N . LEU A 1 90 ? 1.690 -0.933 -11.053 1.00 95.38 90 LEU A N 1
ATOM 710 C CA . LEU A 1 90 ? 0.407 -0.937 -11.761 1.00 95.38 90 LEU A CA 1
ATOM 711 C C . LEU A 1 90 ? -0.737 -1.507 -10.919 1.00 95.38 90 LEU A C 1
ATOM 713 O O . LEU A 1 90 ? -1.882 -1.082 -11.064 1.00 95.38 90 LEU A O 1
ATOM 717 N N . ASP A 1 91 ? -0.433 -2.477 -10.057 1.00 97.31 91 ASP A N 1
ATOM 718 C CA . ASP A 1 91 ? -1.436 -3.161 -9.250 1.00 97.31 91 ASP A CA 1
ATOM 719 C C . ASP A 1 91 ? -0.896 -3.507 -7.849 1.00 97.31 91 ASP A C 1
ATOM 721 O O . ASP A 1 91 ? 0.286 -3.802 -7.662 1.00 97.31 91 ASP A O 1
ATOM 725 N N . ILE A 1 92 ? -1.796 -3.473 -6.868 1.00 97.94 92 ILE A N 1
ATOM 726 C CA . ILE A 1 92 ? -1.656 -4.036 -5.533 1.00 97.94 92 ILE A CA 1
ATOM 727 C C . ILE A 1 92 ? -2.893 -4.876 -5.204 1.00 97.94 92 ILE A C 1
ATOM 729 O O . ILE A 1 92 ? -4.034 -4.455 -5.420 1.00 97.94 92 ILE A O 1
ATOM 733 N N . THR A 1 93 ? -2.673 -6.057 -4.635 1.00 98.06 93 THR A N 1
ATOM 734 C CA . THR A 1 93 ? -3.757 -6.935 -4.186 1.00 98.06 93 THR A CA 1
ATOM 735 C C . THR A 1 93 ? -3.414 -7.596 -2.862 1.00 98.06 93 THR A C 1
ATOM 737 O O . THR A 1 93 ? -2.252 -7.905 -2.592 1.00 98.06 93 THR A O 1
ATOM 740 N N . LEU A 1 94 ? -4.430 -7.784 -2.024 1.00 98.00 94 LEU A N 1
ATOM 741 C CA . LEU A 1 94 ? -4.300 -8.368 -0.698 1.00 98.00 94 LEU A CA 1
ATOM 742 C C . LEU A 1 94 ? -5.007 -9.724 -0.661 1.00 98.00 94 LEU A C 1
ATOM 744 O O . LEU A 1 94 ? -6.221 -9.803 -0.832 1.00 98.00 94 LEU A O 1
ATOM 748 N N . ASP A 1 95 ? -4.250 -10.774 -0.367 1.00 97.19 95 ASP A N 1
ATOM 749 C CA . ASP A 1 95 ? -4.781 -12.058 0.074 1.00 97.19 95 ASP A CA 1
ATOM 750 C C . ASP A 1 95 ? -5.009 -11.988 1.588 1.00 97.19 95 ASP A C 1
ATOM 752 O O . ASP A 1 95 ? -4.075 -12.115 2.386 1.00 97.19 95 ASP A O 1
ATOM 756 N N . ALA A 1 96 ? -6.259 -11.728 1.973 1.00 94.25 96 ALA A N 1
ATOM 757 C CA . ALA A 1 96 ? -6.648 -11.550 3.368 1.00 94.25 96 ALA A CA 1
ATOM 758 C C . ALA A 1 96 ? -6.609 -12.857 4.178 1.00 94.25 96 ALA A C 1
ATOM 760 O O . ALA A 1 96 ? -6.440 -12.806 5.391 1.00 94.25 96 ALA A O 1
ATOM 761 N N . GLU A 1 97 ? -6.739 -14.023 3.535 1.00 94.56 97 GLU A N 1
ATOM 762 C CA . GLU A 1 97 ? -6.681 -15.316 4.231 1.00 94.56 97 GLU A CA 1
ATOM 763 C C . GLU A 1 97 ? -5.254 -15.647 4.665 1.00 94.56 97 GLU A C 1
ATOM 765 O O . GLU A 1 97 ? -5.034 -16.228 5.728 1.00 94.56 97 GLU A O 1
ATOM 770 N N . ARG A 1 98 ? -4.275 -15.283 3.830 1.00 95.69 98 ARG A N 1
ATOM 771 C CA . ARG A 1 98 ? -2.854 -15.571 4.068 1.00 95.69 98 ARG A CA 1
ATOM 772 C C . ARG A 1 98 ? -2.082 -14.384 4.625 1.00 95.69 98 ARG A C 1
ATOM 774 O O . ARG A 1 98 ? -0.899 -14.535 4.913 1.00 95.69 98 ARG A O 1
ATOM 781 N N . ASN A 1 99 ? -2.723 -13.222 4.757 1.00 96.81 99 ASN A N 1
ATOM 782 C CA . ASN A 1 99 ? -2.073 -11.966 5.119 1.00 96.81 99 ASN A 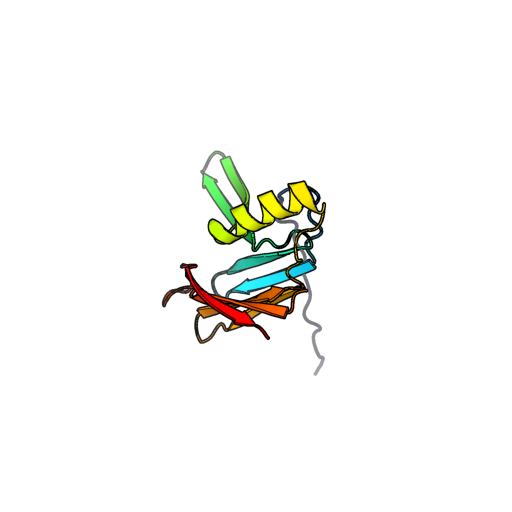CA 1
ATOM 783 C C . ASN A 1 99 ? -0.897 -11.632 4.181 1.00 96.81 99 ASN A C 1
ATOM 785 O O . ASN A 1 99 ? 0.167 -11.211 4.633 1.00 96.81 99 ASN A O 1
ATOM 789 N N . ILE A 1 100 ? -1.079 -11.818 2.868 1.00 97.94 100 ILE A N 1
ATOM 790 C CA . ILE A 1 100 ? -0.044 -11.548 1.858 1.00 97.94 100 ILE A CA 1
ATOM 791 C C . ILE A 1 100 ? -0.476 -10.405 0.945 1.00 97.94 100 ILE A C 1
ATOM 793 O O . ILE A 1 100 ? -1.524 -10.461 0.305 1.00 97.94 100 ILE A O 1
ATOM 797 N N . LEU A 1 101 ? 0.362 -9.379 0.849 1.00 98.25 101 LEU A N 1
ATOM 798 C CA . LEU A 1 101 ? 0.206 -8.273 -0.084 1.00 98.25 101 LEU A CA 1
ATOM 799 C C . LEU A 1 101 ? 1.121 -8.493 -1.291 1.00 98.25 101 LEU A C 1
ATOM 801 O O . LEU A 1 101 ? 2.327 -8.703 -1.143 1.00 98.25 101 LEU A O 1
ATOM 805 N N . TYR A 1 102 ? 0.550 -8.397 -2.481 1.00 98.00 102 TYR A N 1
ATOM 806 C CA . TYR A 1 102 ? 1.266 -8.477 -3.746 1.00 98.00 102 TYR A CA 1
ATOM 807 C C . TYR A 1 102 ? 1.295 -7.107 -4.409 1.00 98.00 102 TYR A C 1
ATOM 809 O O . TYR A 1 102 ? 0.317 -6.360 -4.340 1.00 98.00 102 TYR A O 1
ATOM 817 N N . THR A 1 103 ? 2.397 -6.802 -5.082 1.00 97.56 103 THR A N 1
ATOM 818 C CA . THR A 1 103 ? 2.504 -5.669 -6.003 1.00 97.56 103 THR A CA 1
ATOM 819 C C . THR A 1 103 ? 2.923 -6.180 -7.377 1.00 97.56 103 THR A C 1
ATOM 821 O O . THR A 1 103 ? 3.657 -7.164 -7.458 1.00 97.56 103 THR A O 1
ATOM 824 N N . LEU A 1 104 ? 2.459 -5.527 -8.442 1.00 97.06 104 LEU A N 1
ATOM 825 C CA . LEU A 1 104 ? 2.860 -5.785 -9.826 1.00 97.06 104 LEU A CA 1
ATOM 826 C C . LEU A 1 104 ? 3.322 -4.476 -10.464 1.00 97.06 104 LEU A C 1
ATOM 828 O O . LEU A 1 104 ? 2.570 -3.499 -10.460 1.00 97.06 104 LEU A O 1
ATOM 832 N N . SER A 1 105 ? 4.532 -4.456 -11.019 1.00 95.06 105 SER A N 1
ATOM 833 C CA . SER A 1 105 ? 5.074 -3.293 -11.724 1.00 95.06 105 SER A CA 1
ATOM 834 C C . SER A 1 105 ? 4.878 -3.341 -13.242 1.00 95.06 105 SER A C 1
ATOM 836 O O . SER A 1 105 ? 4.509 -4.374 -13.804 1.00 95.06 105 SER A O 1
ATOM 838 N N . ALA A 1 106 ? 5.131 -2.221 -13.925 1.00 93.75 106 ALA A N 1
ATOM 839 C CA . ALA A 1 106 ? 5.054 -2.137 -15.383 1.00 93.75 106 ALA A CA 1
ATOM 840 C C . ALA A 1 106 ? 6.158 -2.945 -16.076 1.00 93.75 106 ALA A C 1
ATOM 842 O O . ALA A 1 106 ? 5.941 -3.469 -17.168 1.00 93.75 106 ALA A O 1
ATOM 843 N N . ALA A 1 107 ? 7.305 -3.127 -15.419 1.00 92.00 107 ALA A N 1
ATOM 844 C CA . ALA A 1 107 ? 8.345 -4.057 -15.846 1.00 92.00 107 ALA A CA 1
ATOM 845 C C . ALA A 1 107 ? 7.997 -5.535 -15.581 1.00 92.00 107 ALA A C 1
ATOM 847 O O . ALA A 1 107 ? 8.874 -6.388 -15.682 1.00 92.00 107 ALA A O 1
ATOM 848 N N . SER A 1 108 ? 6.735 -5.854 -15.263 1.00 95.38 108 SER A N 1
ATOM 849 C CA . SER A 1 108 ? 6.270 -7.215 -14.963 1.00 95.38 108 SER A CA 1
ATOM 850 C C . SER A 1 108 ? 6.983 -7.836 -13.759 1.00 95.38 108 SER A C 1
ATOM 852 O O . SER A 1 108 ? 7.226 -9.036 -13.723 1.00 95.38 108 SER A O 1
ATOM 854 N N . ILE A 1 109 ? 7.312 -7.023 -12.751 1.00 93.69 109 ILE A N 1
ATOM 855 C CA . ILE A 1 109 ? 7.914 -7.504 -11.506 1.00 93.69 109 ILE A CA 1
ATOM 856 C C . ILE A 1 109 ? 6.818 -7.668 -10.457 1.00 93.69 109 ILE A C 1
ATOM 858 O O . ILE A 1 109 ? 6.141 -6.704 -10.095 1.00 93.69 109 ILE A O 1
ATOM 862 N N . ILE A 1 110 ? 6.689 -8.878 -9.917 1.00 96.81 110 ILE A N 1
ATOM 863 C CA . ILE A 1 110 ? 5.844 -9.174 -8.763 1.00 96.81 110 ILE A CA 1
ATOM 864 C C . ILE A 1 110 ? 6.685 -9.101 -7.493 1.00 96.81 110 ILE A C 1
ATOM 866 O O . ILE A 1 110 ? 7.717 -9.767 -7.366 1.00 96.81 110 ILE A O 1
ATOM 870 N N . GLN A 1 111 ? 6.231 -8.329 -6.508 1.00 95.88 111 GLN A N 1
ATOM 871 C CA . GLN A 1 111 ? 6.801 -8.355 -5.163 1.00 95.88 111 GLN A CA 1
ATOM 872 C C . GLN A 1 111 ? 5.781 -8.884 -4.158 1.00 95.88 111 GLN A C 1
ATOM 874 O O . GLN A 1 111 ? 4.609 -8.515 -4.180 1.00 95.88 111 GLN A O 1
ATOM 879 N N . VAL A 1 112 ? 6.251 -9.744 -3.258 1.00 97.44 112 VAL A N 1
ATOM 880 C CA . VAL A 1 112 ? 5.425 -10.428 -2.260 1.00 97.44 112 VAL A CA 1
ATOM 881 C C . VAL A 1 112 ? 5.795 -9.934 -0.870 1.00 97.44 112 VAL A C 1
ATOM 883 O O . VAL A 1 112 ? 6.967 -9.974 -0.478 1.00 97.44 112 VAL A O 1
ATOM 886 N N . TYR A 1 113 ? 4.798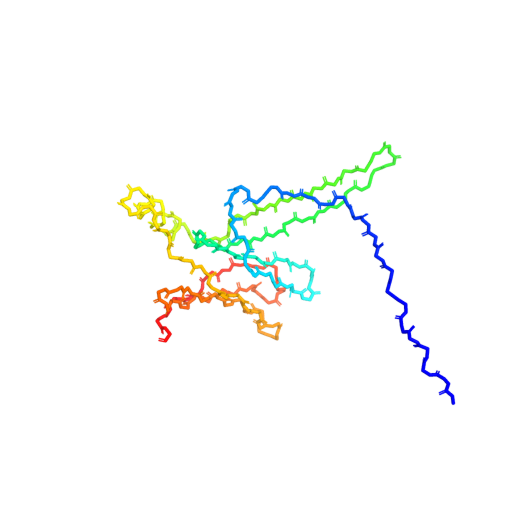 -9.508 -0.103 1.00 97.62 113 TYR A N 1
ATOM 887 C CA . TYR A 1 113 ? 4.945 -9.016 1.259 1.00 97.62 113 TYR A CA 1
ATOM 888 C C . TYR A 1 113 ? 4.067 -9.811 2.218 1.00 97.62 113 TYR A C 1
ATOM 890 O O . TYR A 1 113 ? 2.861 -9.901 2.047 1.00 97.62 113 TYR A O 1
ATOM 898 N N . ASP A 1 114 ? 4.683 -10.337 3.265 1.00 97.38 114 ASP A N 1
ATOM 899 C CA . ASP A 1 114 ? 4.027 -11.023 4.369 1.00 97.38 114 ASP A CA 1
ATOM 900 C C . ASP A 1 114 ? 3.664 -10.004 5.460 1.00 97.38 114 ASP A C 1
ATOM 902 O O . ASP A 1 114 ? 4.541 -9.296 5.978 1.00 97.38 114 ASP A O 1
ATOM 906 N N . LEU A 1 115 ? 2.371 -9.893 5.773 1.00 97.19 115 LEU A N 1
ATOM 907 C CA . LEU A 1 115 ? 1.842 -9.017 6.820 1.00 97.19 115 LEU A CA 1
ATOM 908 C C . LEU A 1 115 ? 1.866 -9.671 8.208 1.00 97.19 115 LEU A C 1
ATOM 910 O O . LEU A 1 115 ? 1.436 -9.051 9.173 1.00 97.19 115 LEU A O 1
ATOM 914 N N . GLY A 1 116 ? 2.399 -10.882 8.347 1.00 96.19 116 GLY A N 1
ATOM 915 C CA . GLY A 1 116 ? 2.447 -11.612 9.607 1.00 96.19 116 GLY A CA 1
ATOM 916 C C . GLY A 1 116 ? 1.119 -12.276 9.971 1.00 96.19 116 GLY A C 1
ATOM 917 O O . GLY A 1 116 ? 0.079 -12.056 9.351 1.00 96.19 116 GLY A O 1
ATOM 918 N N . ALA A 1 117 ? 1.155 -13.109 11.011 1.00 93.25 117 ALA A N 1
ATOM 919 C CA . ALA A 1 117 ? -0.011 -13.873 11.458 1.00 93.25 117 ALA A CA 1
ATOM 920 C C . ALA A 1 117 ? -1.162 -12.981 11.960 1.00 93.25 117 ALA A C 1
ATOM 922 O O . ALA A 1 117 ? -2.323 -13.355 11.836 1.00 93.25 117 ALA A O 1
ATOM 923 N N . ASP A 1 118 ? -0.839 -11.807 12.502 1.00 92.06 118 ASP A N 1
ATOM 924 C CA . ASP A 1 118 ? -1.795 -10.808 12.984 1.00 92.06 118 ASP A CA 1
ATOM 925 C C . ASP A 1 118 ? -2.209 -9.790 11.911 1.00 92.06 118 ASP A C 1
ATOM 927 O O . ASP A 1 118 ? -3.112 -8.993 12.145 1.00 92.06 118 ASP A O 1
ATOM 931 N N . GLY A 1 119 ? -1.573 -9.816 10.735 1.00 92.69 119 GLY A N 1
ATOM 932 C CA . GLY A 1 119 ? -1.841 -8.866 9.662 1.00 92.69 119 GLY A CA 1
ATOM 933 C C . GLY A 1 119 ? -1.309 -7.456 9.931 1.00 92.69 119 GLY A C 1
ATOM 934 O O . GLY A 1 119 ? -1.685 -6.539 9.201 1.00 92.69 119 GLY A O 1
ATOM 935 N N . GLU A 1 120 ? -0.430 -7.259 10.921 1.00 93.44 120 GLU A N 1
ATOM 936 C CA . GLU A 1 120 ? 0.113 -5.947 11.324 1.00 93.44 120 GLU A CA 1
ATOM 937 C C . GLU A 1 120 ? 1.577 -5.731 10.895 1.00 93.44 120 GLU A C 1
ATOM 939 O O . GLU A 1 120 ? 2.095 -4.608 10.851 1.00 93.44 120 GLU A O 1
ATOM 944 N N . GLY A 1 121 ? 2.257 -6.802 10.496 1.00 94.31 121 GLY A N 1
ATOM 945 C CA . GLY A 1 121 ? 3.581 -6.772 9.892 1.00 94.31 121 GLY A CA 1
ATOM 946 C C . GLY A 1 121 ? 3.592 -6.222 8.463 1.00 94.31 121 GLY A C 1
ATOM 947 O O . GLY A 1 121 ? 2.572 -5.913 7.847 1.00 94.31 121 GLY A O 1
ATOM 948 N N . LEU A 1 122 ? 4.796 -6.073 7.914 1.00 95.75 122 LEU A N 1
ATOM 949 C CA . LEU A 1 122 ? 5.014 -5.885 6.480 1.00 95.75 122 LEU A CA 1
ATOM 950 C C . LEU A 1 122 ? 6.465 -6.240 6.158 1.00 95.75 122 LEU A C 1
ATOM 952 O O . LEU A 1 122 ? 7.376 -5.413 6.288 1.00 95.75 122 LEU A O 1
ATOM 956 N N . ARG A 1 123 ? 6.691 -7.487 5.762 1.00 95.06 123 ARG A N 1
ATOM 957 C CA . ARG A 1 123 ? 8.008 -8.031 5.443 1.00 95.06 123 ARG A CA 1
ATOM 958 C C . ARG A 1 123 ? 8.002 -8.520 4.009 1.00 95.06 123 ARG A C 1
ATOM 960 O O . ARG A 1 123 ? 7.313 -9.471 3.679 1.00 95.06 123 ARG A O 1
ATOM 967 N N . HIS A 1 124 ? 8.815 -7.913 3.156 1.00 95.44 124 HIS A N 1
ATOM 968 C CA . HIS A 1 124 ? 8.997 -8.465 1.815 1.00 95.44 124 HIS A CA 1
ATOM 969 C C . HIS A 1 124 ? 9.671 -9.838 1.890 1.00 95.44 124 HIS A C 1
ATOM 971 O O . HIS A 1 124 ? 10.705 -9.989 2.556 1.00 95.44 124 HIS A O 1
ATOM 977 N N . VAL A 1 125 ? 9.082 -10.791 1.178 1.00 95.69 125 VAL A N 1
ATOM 978 C CA . VAL A 1 125 ? 9.482 -12.193 1.094 1.00 95.69 125 VAL A CA 1
ATOM 979 C C . VAL A 1 125 ? 10.278 -12.448 -0.180 1.00 95.69 125 VAL A C 1
ATOM 981 O O . VAL A 1 125 ? 11.409 -12.925 -0.103 1.00 95.69 125 VAL A O 1
ATOM 984 N N . GLN A 1 126 ? 9.710 -12.111 -1.340 1.00 94.81 126 GLN A N 1
ATOM 985 C CA . GLN A 1 126 ? 10.266 -12.485 -2.637 1.00 94.81 126 GLN A CA 1
ATOM 986 C C . GLN A 1 126 ? 9.919 -11.474 -3.733 1.00 94.81 126 GLN A C 1
ATOM 988 O O . GLN A 1 126 ? 8.918 -10.765 -3.662 1.00 94.81 126 GLN A O 1
ATOM 993 N N . THR A 1 127 ? 10.802 -11.399 -4.726 1.00 94.38 127 THR A N 1
ATOM 994 C CA . THR A 1 127 ? 10.580 -10.717 -6.000 1.00 94.38 127 THR A CA 1
ATOM 995 C C . THR A 1 127 ? 10.656 -11.772 -7.098 1.00 94.38 127 THR A C 1
ATOM 997 O O . THR A 1 127 ? 11.559 -12.611 -7.051 1.00 94.38 127 THR A O 1
ATOM 1000 N N . ALA A 1 128 ? 9.720 -11.744 -8.036 1.00 91.06 128 ALA A N 1
ATOM 1001 C CA . ALA A 1 128 ? 9.661 -12.645 -9.177 1.00 91.06 128 ALA A CA 1
ATOM 1002 C C . ALA A 1 128 ? 9.287 -11.858 -10.434 1.00 91.06 128 ALA A C 1
ATOM 1004 O O . ALA A 1 128 ? 8.599 -10.844 -10.336 1.00 91.06 128 ALA A O 1
ATOM 1005 N N . ASP A 1 129 ? 9.726 -12.340 -11.588 1.00 89.94 129 ASP A N 1
ATOM 1006 C CA . ASP A 1 129 ? 9.218 -11.871 -12.874 1.00 89.94 129 ASP A CA 1
ATOM 1007 C C . ASP A 1 129 ? 7.871 -12.568 -13.143 1.00 89.94 129 ASP A C 1
ATOM 1009 O O . ASP A 1 129 ? 7.710 -13.745 -12.797 1.00 89.94 129 ASP A O 1
ATOM 1013 N N . ALA A 1 130 ? 6.897 -11.818 -13.662 1.00 71.94 130 ALA A N 1
ATOM 1014 C CA . ALA A 1 130 ? 5.538 -12.281 -13.953 1.00 71.94 130 ALA A CA 1
ATOM 1015 C C . ALA A 1 130 ? 5.444 -13.079 -15.260 1.00 71.94 130 ALA A C 1
ATOM 1017 O O . ALA A 1 130 ? 6.202 -12.772 -16.209 1.00 71.94 130 ALA A O 1
#

Organism: NCBI:txid221442

Foldseek 3Di:
DDDPPDDDDDDDPPADDDPVPFAWDDWDAAPVGWIWTWGQLAWIWTWDWDWDDDPVDIDIDTDTHTPDDPVLVVVSVVCCVPPVGDFGFPDWDAPRVQLKIWTATPQQKIWIWHCDPVNPRTHTDDIDRD

Radius of gyration: 17.76 Å; chains: 1; bounding box: 62×35×44 Å

InterPro domains:
  IPR004870 Nucleoporin, Nup155-like [PTHR10350] (11-127)
  IPR014908 Nucleoporin, Nup133/Nup155-like, N-terminal [PF08801] (7-124)

Sequence (130 aa):
EGNELASLDIHETGFSVASDNVNLIKAVGSGSGRIFMCGNDGFLYELLYSQLARWWHTTKTCVKRNRSRKRDRAYHFVMSAIYECADPILDITLDAERNILYTLSAASIIQVYDLGADGEGLRHVQTADA